Protein AF-A0A952A6A9-F1 (afdb_monomer_lite)

Secondary structure (DSSP, 8-state):
--SSHHHHHHHHHS-S------PPPP-SS--SS---------S--SS--EEE-TTSS-EEE-SS---

Radius of gyration: 30.58 Å; chains: 1; bounding box: 58×38×76 Å

pLDDT: mean 77.95, std 16.95, range [49.25, 98.0]

Structure (mmCIF, N/CA/C/O backbone):
data_AF-A0A952A6A9-F1
#
_entry.id   AF-A0A952A6A9-F1
#
loop_
_atom_site.group_PDB
_atom_site.id
_atom_site.type_symbol
_atom_site.label_atom_id
_atom_site.label_alt_id
_atom_site.label_comp_id
_atom_site.label_asym_id
_atom_site.label_entity_id
_atom_site.label_seq_id
_atom_site.pdbx_PDB_ins_code
_atom_site.Cartn_x
_atom_site.Cartn_y
_atom_site.Cartn_z
_atom_site.occupancy
_atom_site.B_iso_or_equiv
_atom_site.auth_seq_id
_atom_site.auth_comp_id
_atom_site.auth_asym_id
_atom_site.auth_atom_id
_atom_site.pdbx_PDB_model_num
ATOM 1 N N . MET A 1 1 ? 39.097 24.919 -64.207 1.00 52.06 1 MET A N 1
ATOM 2 C CA . MET A 1 1 ? 39.247 23.805 -63.237 1.00 52.06 1 MET A CA 1
ATOM 3 C C . MET A 1 1 ? 38.872 24.163 -61.787 1.00 52.06 1 MET A C 1
ATOM 5 O O . MET A 1 1 ? 39.169 23.387 -60.897 1.00 52.06 1 MET A O 1
ATOM 9 N N . LYS A 1 2 ? 38.197 25.295 -61.513 1.00 50.22 2 LYS A N 1
ATOM 10 C CA . LYS A 1 2 ? 37.860 25.724 -60.134 1.00 50.22 2 LYS A C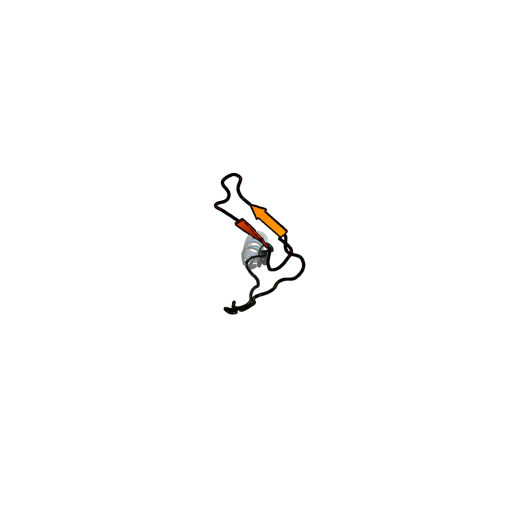A 1
ATOM 11 C C . LYS A 1 2 ? 36.356 25.689 -59.807 1.00 50.22 2 LYS A C 1
ATOM 13 O O . LYS A 1 2 ? 35.970 25.986 -58.689 1.00 50.22 2 LYS A O 1
ATOM 18 N N . ARG A 1 3 ? 35.507 25.320 -60.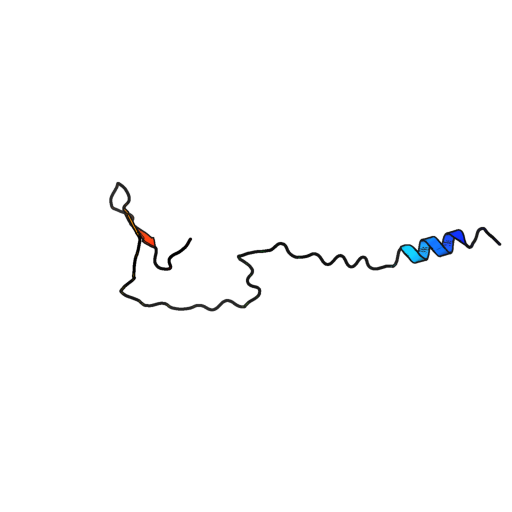779 1.00 53.34 3 ARG A N 1
ATOM 19 C CA . ARG A 1 3 ? 34.034 25.301 -60.641 1.00 53.34 3 ARG A CA 1
ATOM 2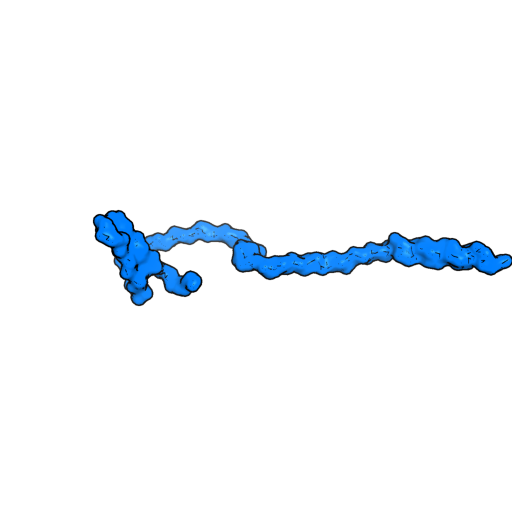0 C C . ARG A 1 3 ? 33.467 23.927 -60.262 1.00 53.34 3 ARG A C 1
ATOM 22 O O . ARG A 1 3 ? 32.320 23.848 -59.862 1.00 53.34 3 ARG A O 1
ATOM 29 N N . PHE A 1 4 ? 34.283 22.875 -60.349 1.00 53.31 4 PHE A N 1
ATOM 30 C CA . PHE A 1 4 ? 33.900 21.502 -59.991 1.00 53.31 4 PHE A CA 1
ATOM 31 C C . PHE A 1 4 ? 34.327 21.106 -58.570 1.00 53.31 4 PHE A C 1
ATOM 33 O O . PHE A 1 4 ? 33.875 20.093 -58.053 1.00 53.31 4 PHE A O 1
ATOM 40 N N . LEU A 1 5 ? 35.170 21.919 -57.922 1.00 54.53 5 LEU A N 1
ATOM 41 C CA . LEU A 1 5 ? 35.659 21.646 -56.569 1.00 54.53 5 LEU A CA 1
ATOM 42 C C . LEU A 1 5 ? 34.644 22.055 -55.484 1.00 54.53 5 LEU A C 1
ATOM 44 O O . LEU A 1 5 ? 34.624 21.460 -54.415 1.00 54.53 5 LEU A O 1
ATOM 48 N N . GLY A 1 6 ? 33.761 23.022 -55.767 1.00 49.75 6 GLY A N 1
ATOM 49 C CA . GLY A 1 6 ? 32.738 23.474 -54.813 1.00 49.75 6 GLY A CA 1
ATOM 50 C C . GLY A 1 6 ? 31.584 22.484 -54.623 1.00 49.75 6 GLY A C 1
ATOM 51 O O . GLY A 1 6 ? 31.065 22.351 -53.520 1.00 49.75 6 GLY A O 1
ATOM 52 N N . THR A 1 7 ? 31.209 21.740 -55.667 1.00 53.38 7 THR A N 1
ATOM 53 C CA . THR A 1 7 ? 30.069 20.807 -55.618 1.00 53.38 7 THR A CA 1
ATOM 54 C C . THR A 1 7 ? 30.418 19.491 -54.914 1.00 53.38 7 THR A C 1
ATOM 56 O O . THR A 1 7 ? 29.555 18.883 -54.289 1.00 53.38 7 THR A O 1
ATOM 59 N N . LEU A 1 8 ? 31.691 19.077 -54.945 1.00 50.62 8 LEU A N 1
ATOM 60 C CA . LEU A 1 8 ? 32.151 17.845 -54.293 1.00 50.62 8 LEU A CA 1
ATOM 61 C C . LEU A 1 8 ? 32.224 17.976 -52.757 1.00 50.62 8 LEU A C 1
ATOM 63 O O . LEU A 1 8 ? 32.048 16.993 -52.045 1.00 50.62 8 LEU A O 1
ATOM 67 N N . VAL A 1 9 ? 32.433 19.191 -52.236 1.00 52.81 9 VAL A N 1
ATOM 68 C CA . VAL A 1 9 ? 32.523 19.455 -50.786 1.00 52.81 9 VAL A CA 1
ATOM 69 C C . VAL A 1 9 ? 31.141 19.491 -50.119 1.00 52.81 9 VAL A C 1
ATOM 71 O O . VAL A 1 9 ? 31.000 19.050 -48.982 1.00 52.81 9 VAL A O 1
ATOM 74 N N . VAL A 1 10 ? 30.096 19.930 -50.831 1.00 53.66 10 VAL A N 1
ATOM 75 C CA . VAL A 1 10 ? 28.715 19.938 -50.304 1.00 53.66 10 VAL A CA 1
ATOM 76 C C . VAL A 1 10 ? 28.139 18.519 -50.198 1.00 53.66 10 VAL A C 1
ATOM 78 O O . VAL A 1 10 ? 27.372 18.237 -49.282 1.00 53.66 10 VAL A O 1
ATOM 81 N N . LEU A 1 11 ? 28.562 17.594 -51.067 1.00 50.66 11 LEU A N 1
ATOM 82 C CA . LEU A 1 11 ? 28.112 16.198 -51.023 1.00 50.66 11 LEU A CA 1
ATOM 83 C C . LEU A 1 11 ? 28.723 15.406 -49.848 1.00 50.66 11 LEU A C 1
ATOM 85 O O . LEU A 1 11 ? 28.097 14.477 -49.346 1.00 50.66 11 LEU A O 1
ATOM 89 N N . ALA A 1 12 ? 29.908 15.795 -49.368 1.00 52.44 12 ALA A N 1
ATOM 90 C CA . ALA A 1 12 ? 30.587 15.115 -48.263 1.00 52.44 12 ALA A CA 1
ATOM 91 C C . ALA A 1 12 ? 30.027 15.473 -46.870 1.00 52.44 12 ALA A C 1
ATOM 93 O O . ALA A 1 12 ? 30.157 14.677 -45.943 1.00 52.44 12 ALA A O 1
ATOM 94 N N . LEU A 1 13 ? 29.372 16.631 -46.706 1.00 55.88 13 LEU A N 1
ATOM 95 C CA . LEU A 1 13 ? 28.770 17.032 -45.423 1.00 55.88 13 LEU A CA 1
ATOM 96 C C . LEU A 1 13 ? 27.352 16.473 -45.194 1.00 55.88 13 LEU A C 1
ATOM 98 O O . LEU A 1 13 ? 26.882 16.475 -44.060 1.00 55.88 13 LEU A O 1
ATOM 102 N N . GLY A 1 14 ? 26.668 15.999 -46.241 1.00 56.19 14 GLY A N 1
ATOM 103 C CA . GLY A 1 14 ? 25.274 15.539 -46.161 1.00 56.19 14 GLY A CA 1
ATOM 104 C C . GLY A 1 14 ? 25.075 14.079 -45.734 1.00 56.19 14 GLY A C 1
ATOM 105 O O . GLY A 1 14 ? 23.940 13.682 -45.489 1.00 56.19 14 GLY A O 1
ATOM 106 N N . LEU A 1 15 ? 26.145 13.277 -45.650 1.00 59.69 15 LEU A N 1
ATOM 107 C CA . LEU A 1 15 ? 26.069 11.830 -45.382 1.00 59.69 15 LEU A CA 1
ATOM 108 C C . LEU A 1 15 ? 26.594 11.393 -44.008 1.00 59.69 15 LEU A C 1
ATOM 110 O O . LEU A 1 15 ? 26.640 10.195 -43.736 1.00 59.69 15 LEU A O 1
ATOM 114 N N . ALA A 1 16 ? 26.971 12.314 -43.121 1.00 63.81 16 ALA A N 1
ATOM 115 C CA . ALA A 1 16 ? 27.295 11.925 -41.753 1.00 63.81 16 ALA A CA 1
ATOM 116 C C . ALA A 1 16 ? 25.992 11.583 -41.004 1.00 63.81 16 ALA A C 1
ATOM 118 O O . ALA A 1 16 ? 25.145 12.470 -40.85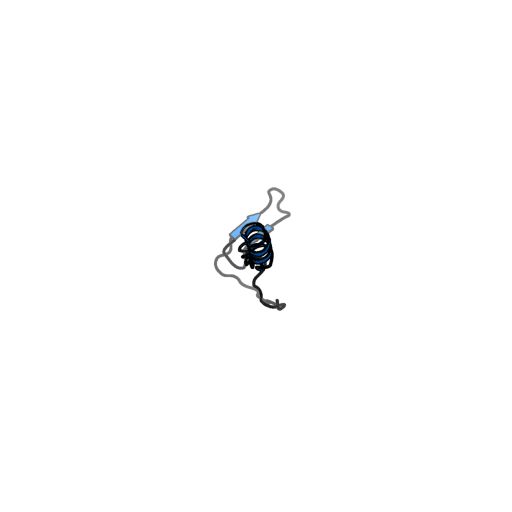0 1.00 63.81 16 ALA A O 1
ATOM 119 N N . PRO A 1 17 ? 25.798 10.342 -40.517 1.00 62.09 17 PRO A N 1
ATOM 120 C CA . PRO A 1 17 ? 24.676 10.052 -39.640 1.00 62.09 17 PRO A CA 1
ATOM 121 C C . PRO A 1 17 ? 24.854 10.897 -38.378 1.00 62.09 17 PRO A C 1
ATOM 123 O O . PRO A 1 17 ? 25.803 10.714 -37.616 1.00 62.09 17 PRO A O 1
ATOM 126 N N . GLN A 1 18 ? 23.955 11.859 -38.164 1.00 66.94 18 GLN A N 1
ATOM 127 C CA . GLN A 1 18 ? 23.885 12.583 -36.902 1.00 66.94 18 GLN A CA 1
ATOM 128 C C . GLN A 1 18 ? 23.330 11.629 -35.846 1.00 66.94 18 GLN A C 1
ATOM 130 O O . GLN A 1 18 ? 22.137 11.635 -35.552 1.00 66.94 18 GLN A O 1
ATOM 135 N N . ALA A 1 19 ? 24.198 10.786 -35.288 1.00 64.69 19 ALA A N 1
ATOM 136 C CA . ALA A 1 19 ? 23.887 9.981 -34.121 1.00 64.69 19 ALA A CA 1
ATOM 137 C C . ALA A 1 19 ? 23.747 10.918 -32.915 1.00 64.69 19 ALA A C 1
ATOM 139 O O . ALA A 1 19 ? 24.681 11.139 -32.147 1.00 64.69 19 ALA A O 1
ATOM 140 N N . ARG A 1 20 ? 22.569 11.526 -32.770 1.00 66.75 20 ARG A N 1
ATOM 141 C CA . ARG A 1 20 ? 22.154 12.103 -31.498 1.00 66.75 20 ARG A CA 1
ATOM 142 C C . ARG A 1 20 ? 21.6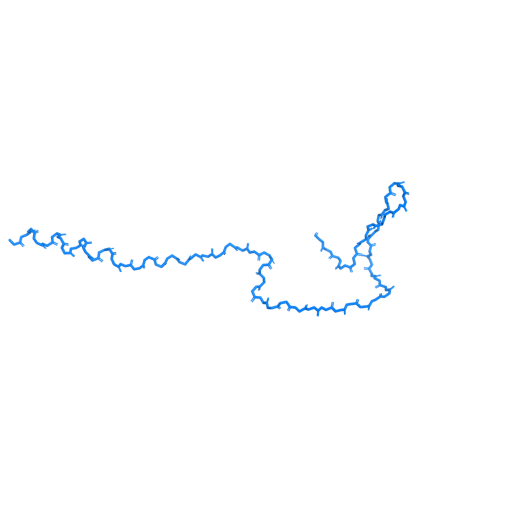68 10.942 -30.648 1.00 66.75 20 ARG A C 1
ATOM 144 O O . ARG A 1 20 ? 20.574 10.437 -30.880 1.00 66.75 20 ARG A O 1
ATOM 151 N N . ALA A 1 21 ? 22.487 10.506 -29.697 1.00 64.75 21 ALA A N 1
ATOM 152 C CA . ALA A 1 21 ? 22.003 9.656 -28.623 1.00 64.75 21 ALA A CA 1
ATOM 153 C C . ALA A 1 21 ? 20.907 10.442 -27.889 1.00 64.75 21 ALA A C 1
ATOM 155 O O . ALA A 1 21 ? 21.195 11.416 -27.193 1.00 64.75 21 ALA A O 1
ATOM 156 N N . GLN A 1 22 ? 19.644 10.086 -28.122 1.00 68.06 22 GLN A N 1
ATOM 157 C CA . GLN A 1 22 ? 18.546 10.587 -27.310 1.00 68.06 22 GLN A CA 1
ATOM 158 C C . GLN A 1 22 ? 18.687 9.911 -25.950 1.00 68.06 22 GLN A C 1
ATOM 160 O O . GLN A 1 22 ? 18.375 8.732 -25.800 1.00 68.06 22 GLN A O 1
ATOM 165 N N . MET A 1 23 ? 19.233 10.642 -24.976 1.00 71.88 23 MET A N 1
ATOM 166 C CA . MET A 1 23 ? 19.113 10.244 -23.580 1.00 71.88 23 MET A CA 1
ATOM 167 C C . MET A 1 23 ? 17.625 10.210 -23.263 1.00 71.88 23 MET A C 1
ATOM 169 O O . MET A 1 23 ? 16.954 11.240 -23.356 1.00 71.88 23 MET A O 1
ATOM 173 N N . GLN A 1 24 ? 17.122 9.028 -22.921 1.00 77.56 24 GLN A N 1
ATOM 174 C CA . GLN A 1 24 ? 15.781 8.930 -22.373 1.00 77.56 24 GLN A CA 1
ATOM 175 C C . GLN A 1 24 ? 15.723 9.785 -21.099 1.00 77.56 24 GLN A C 1
ATOM 177 O O . GLN A 1 24 ? 16.662 9.728 -20.295 1.00 77.56 24 GLN A O 1
ATOM 182 N N . PRO A 1 25 ? 14.678 10.612 -20.923 1.00 83.06 25 PRO A N 1
ATOM 183 C CA . PRO A 1 25 ? 14.460 11.313 -19.670 1.00 83.06 25 PRO A CA 1
ATOM 184 C C . PRO A 1 25 ? 14.403 10.291 -18.537 1.00 83.06 25 PRO A C 1
ATOM 186 O O . PRO A 1 25 ? 13.806 9.227 -18.694 1.00 83.06 25 PRO A O 1
ATOM 189 N N . TRP A 1 26 ? 15.034 10.601 -17.409 1.00 86.06 26 TRP A N 1
ATOM 190 C CA . TRP A 1 26 ? 14.942 9.751 -16.228 1.00 86.06 26 TRP A CA 1
ATOM 191 C C . TRP A 1 26 ? 13.467 9.542 -15.853 1.00 86.06 26 TRP A C 1
ATOM 193 O O . TRP A 1 26 ? 12.716 10.510 -15.724 1.00 86.06 26 TRP A O 1
ATOM 203 N N . SER A 1 27 ? 13.071 8.276 -15.708 1.00 86.75 27 SER A N 1
ATOM 204 C CA . SER A 1 27 ? 11.729 7.848 -15.319 1.00 86.75 27 SER A CA 1
ATOM 205 C C . SER A 1 27 ? 11.837 6.954 -14.089 1.00 86.75 27 SER A C 1
ATOM 207 O O . SER A 1 27 ? 12.585 5.980 -14.103 1.00 86.75 27 SER A O 1
ATOM 209 N N . VAL A 1 28 ? 11.101 7.281 -13.024 1.00 87.19 28 VAL A N 1
ATOM 210 C CA . VAL A 1 28 ? 11.006 6.442 -11.811 1.00 87.19 28 VAL A CA 1
ATOM 211 C C . VAL A 1 28 ? 10.243 5.151 -12.099 1.00 87.19 28 VAL A C 1
ATOM 213 O O . VAL A 1 28 ? 10.512 4.117 -11.495 1.00 87.19 28 VAL A O 1
ATOM 216 N N . GLU A 1 29 ? 9.286 5.218 -13.024 1.00 88.56 29 GLU A N 1
ATOM 217 C CA . GLU A 1 29 ? 8.409 4.098 -13.354 1.00 88.56 29 GLU A CA 1
ATOM 218 C C . GLU A 1 29 ? 9.129 3.046 -14.204 1.00 88.56 29 GLU A C 1
ATOM 220 O O . GLU A 1 29 ? 8.846 1.857 -14.076 1.00 88.56 29 GLU A O 1
ATOM 225 N N . ASP A 1 30 ? 10.096 3.463 -15.029 1.00 88.31 30 ASP A N 1
ATOM 226 C CA . ASP A 1 30 ? 10.878 2.566 -15.878 1.00 88.31 30 ASP A CA 1
ATOM 227 C C . ASP A 1 30 ? 12.183 2.156 -15.188 1.00 88.31 30 ASP A C 1
ATOM 229 O O . ASP A 1 30 ? 13.233 2.785 -15.320 1.00 88.31 30 ASP A O 1
ATOM 233 N N . THR A 1 31 ? 12.108 1.056 -14.441 1.00 84.31 31 THR A N 1
ATOM 234 C CA . THR A 1 31 ? 13.281 0.472 -13.777 1.00 84.31 31 THR A CA 1
ATOM 235 C C . THR A 1 31 ? 14.227 -0.249 -14.748 1.00 84.31 31 THR A C 1
ATOM 237 O O . THR A 1 31 ? 15.325 -0.646 -14.349 1.00 84.31 31 THR A O 1
ATOM 240 N N . GLY A 1 32 ? 13.820 -0.475 -16.006 1.00 87.56 32 GLY A N 1
ATOM 241 C CA . GLY A 1 32 ? 14.564 -1.279 -16.980 1.00 87.56 32 GLY A CA 1
ATOM 242 C C . GLY A 1 32 ? 14.723 -2.760 -16.604 1.00 87.56 32 GLY A C 1
ATOM 243 O O . GLY A 1 32 ? 15.548 -3.457 -17.198 1.00 87.56 32 GLY A O 1
ATOM 244 N N . GLN A 1 33 ? 13.977 -3.248 -15.606 1.00 89.00 33 GLN A N 1
ATOM 245 C CA . GLN A 1 33 ? 14.016 -4.622 -15.100 1.00 89.00 33 GLN A CA 1
ATOM 246 C C . GLN A 1 33 ? 12.624 -5.270 -15.196 1.00 89.00 33 GLN A C 1
ATOM 248 O O . GLN A 1 33 ? 11.612 -4.571 -15.122 1.00 89.00 33 GLN A O 1
ATOM 253 N N . PRO A 1 34 ? 12.532 -6.605 -15.344 1.00 90.62 34 PRO A N 1
ATOM 254 C CA . PRO A 1 34 ? 11.249 -7.295 -15.281 1.00 90.62 34 PRO A CA 1
ATOM 255 C C . PRO A 1 34 ? 10.643 -7.191 -13.876 1.00 90.62 34 PRO A C 1
ATOM 257 O O . PRO A 1 34 ? 11.327 -7.399 -12.871 1.00 90.62 34 PRO A O 1
ATOM 260 N N . TYR A 1 35 ? 9.340 -6.929 -13.810 1.00 91.00 35 TYR A N 1
ATOM 261 C CA . TYR A 1 35 ? 8.587 -6.997 -12.561 1.00 91.00 35 TYR A CA 1
ATOM 262 C C . TYR A 1 35 ? 8.341 -8.450 -12.154 1.00 91.00 35 TYR A C 1
ATOM 264 O O . TYR A 1 35 ? 8.266 -9.353 -12.992 1.00 91.00 35 TYR A O 1
ATOM 272 N N . ARG A 1 36 ? 8.183 -8.669 -10.849 1.00 89.56 36 ARG A N 1
ATOM 273 C CA . ARG A 1 36 ? 7.694 -9.932 -10.300 1.00 89.56 36 ARG A CA 1
ATOM 274 C C . ARG A 1 36 ? 6.621 -9.649 -9.265 1.00 89.56 36 ARG A C 1
ATOM 276 O O . ARG A 1 36 ? 6.785 -8.745 -8.446 1.00 89.56 36 ARG A O 1
ATOM 283 N N . ASP A 1 37 ? 5.586 -10.470 -9.268 1.00 93.06 37 ASP A N 1
ATOM 284 C CA . ASP A 1 37 ? 4.573 -10.428 -8.226 1.00 93.06 37 ASP A CA 1
ATOM 285 C C . ASP A 1 37 ? 5.141 -11.027 -6.936 1.00 93.06 37 ASP A C 1
ATOM 287 O O . ASP A 1 37 ? 5.785 -12.081 -6.945 1.00 93.06 37 ASP A O 1
ATOM 291 N N . VAL A 1 38 ? 4.920 -10.338 -5.816 1.00 91.69 38 VAL A N 1
ATOM 292 C CA . VAL A 1 38 ? 5.324 -10.794 -4.484 1.00 91.69 38 VAL A CA 1
ATOM 293 C C . VAL A 1 38 ? 4.102 -10.786 -3.580 1.00 91.69 38 VAL A C 1
ATOM 295 O O . VAL A 1 38 ? 3.548 -9.733 -3.274 1.00 91.69 38 VAL A O 1
ATOM 298 N N . THR A 1 39 ? 3.702 -11.967 -3.115 1.00 94.00 39 THR A N 1
ATOM 299 C CA . THR A 1 39 ? 2.666 -12.090 -2.088 1.00 94.00 39 THR A CA 1
ATOM 300 C C . THR A 1 39 ? 3.275 -11.805 -0.722 1.00 94.00 39 THR A C 1
ATOM 302 O O . THR A 1 39 ? 4.155 -12.536 -0.268 1.00 94.00 39 THR A O 1
ATOM 305 N N . VAL A 1 40 ? 2.777 -10.773 -0.043 1.00 90.12 40 VAL A N 1
ATOM 306 C CA . VAL A 1 40 ? 3.124 -10.468 1.350 1.00 90.12 40 VAL A CA 1
ATOM 307 C C . VAL A 1 40 ? 1.946 -10.860 2.236 1.00 90.12 40 VAL A C 1
ATOM 309 O O . VAL A 1 40 ? 0.826 -10.407 2.024 1.00 90.12 40 VAL A O 1
ATOM 312 N N . THR A 1 41 ? 2.181 -11.725 3.222 1.00 94.12 41 THR A N 1
ATOM 313 C CA . THR A 1 41 ? 1.198 -12.082 4.256 1.00 94.12 41 THR A CA 1
ATOM 314 C C . THR A 1 41 ? 1.768 -11.683 5.607 1.00 94.12 41 THR A C 1
ATOM 316 O O . THR A 1 41 ? 2.811 -12.191 6.005 1.00 94.12 41 THR A O 1
ATOM 319 N N . THR A 1 42 ? 1.098 -10.766 6.298 1.00 91.81 42 THR A N 1
ATOM 320 C CA . THR A 1 42 ? 1.471 -10.320 7.644 1.00 91.81 42 THR A CA 1
ATOM 321 C C . THR A 1 42 ? 0.219 -10.022 8.462 1.00 91.81 42 THR A C 1
ATOM 323 O O . THR A 1 42 ? -0.854 -9.786 7.905 1.00 91.81 42 THR A O 1
ATOM 326 N N . SER A 1 43 ? 0.363 -10.037 9.782 1.00 93.88 43 SER A N 1
ATOM 327 C CA . SER A 1 43 ? -0.656 -9.622 10.749 1.00 93.88 43 SER A CA 1
ATOM 328 C C . SER A 1 43 ? -0.207 -8.446 11.617 1.00 93.88 43 SER A C 1
ATOM 330 O O . SER A 1 43 ? -0.973 -7.987 12.458 1.00 93.88 43 SER A O 1
ATOM 332 N N . GLU A 1 44 ? 1.028 -7.978 11.445 1.00 91.50 44 GLU A N 1
ATOM 333 C CA . GLU A 1 44 ? 1.616 -6.896 12.229 1.00 91.50 44 GLU A CA 1
ATOM 334 C C . GLU A 1 44 ? 2.456 -5.963 11.350 1.00 91.50 44 GLU A C 1
ATOM 336 O O . GLU A 1 44 ? 2.954 -6.348 10.288 1.00 91.50 44 GLU A O 1
ATOM 341 N N . GLY A 1 45 ? 2.590 -4.720 11.809 1.00 88.00 45 GLY A N 1
ATOM 342 C CA . GLY A 1 45 ? 3.403 -3.670 11.208 1.00 88.00 45 GLY A CA 1
ATOM 343 C C . GLY A 1 45 ? 4.029 -2.819 12.311 1.00 88.00 45 GLY A C 1
ATOM 34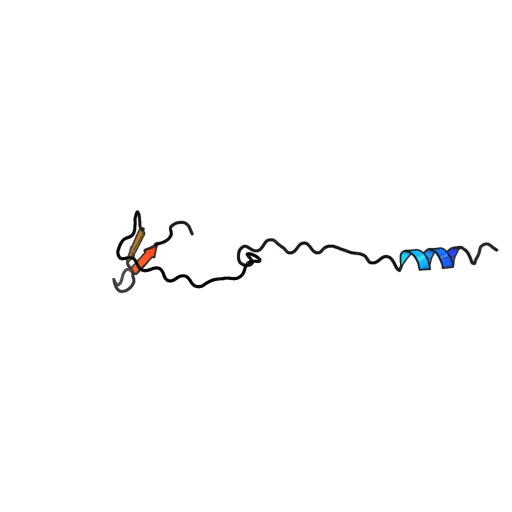4 O O . GLY A 1 45 ? 3.548 -2.796 13.443 1.00 88.00 45 GLY A O 1
ATOM 345 N N . THR A 1 46 ? 5.145 -2.161 12.011 1.00 89.38 46 THR A N 1
ATOM 346 C CA . THR A 1 46 ? 5.907 -1.362 12.982 1.00 89.38 46 THR A CA 1
ATOM 347 C C . THR A 1 46 ? 5.854 0.100 12.556 1.00 89.38 46 THR A C 1
ATOM 349 O O . THR A 1 46 ? 6.207 0.396 11.423 1.00 89.38 46 THR A O 1
ATOM 352 N N . TRP A 1 47 ? 5.425 0.990 13.462 1.00 88.56 47 TRP A N 1
ATOM 353 C CA . TRP A 1 47 ? 5.285 2.439 13.223 1.00 88.56 47 TRP A CA 1
ATOM 354 C C . TRP A 1 47 ? 4.399 2.799 12.020 1.00 88.56 47 TRP A C 1
ATOM 356 O O . TRP A 1 47 ? 4.886 3.322 11.026 1.00 88.56 47 TRP A O 1
ATOM 366 N N . MET A 1 48 ? 3.094 2.549 12.138 1.00 90.00 48 MET A N 1
ATOM 367 C CA . MET A 1 48 ? 2.108 2.890 11.108 1.00 90.00 48 MET A CA 1
ATOM 368 C C . MET A 1 48 ? 1.324 4.152 11.473 1.00 90.00 48 MET A C 1
ATOM 370 O O . MET A 1 48 ? 0.956 4.337 12.638 1.00 90.00 48 MET A O 1
ATOM 374 N N . SER A 1 49 ? 0.998 4.970 10.475 1.00 88.88 49 SER A N 1
ATOM 375 C CA . SER A 1 49 ? 0.022 6.058 10.604 1.00 88.88 49 SER A CA 1
ATOM 376 C C . SER A 1 49 ? -1.377 5.565 10.237 1.00 88.88 49 SER A C 1
ATOM 378 O O . SER A 1 49 ? -1.540 4.707 9.367 1.00 88.88 49 SER A O 1
ATOM 380 N N . LEU A 1 50 ? -2.401 6.117 10.892 1.00 91.81 50 LEU A N 1
ATOM 381 C CA . LEU A 1 50 ? -3.804 5.798 10.639 1.00 91.81 50 LEU A CA 1
ATOM 382 C C . LEU A 1 50 ? -4.657 7.063 10.729 1.00 91.81 50 LEU A C 1
ATOM 384 O O . LEU A 1 50 ? -4.523 7.829 11.682 1.00 91.81 50 LEU A O 1
ATOM 388 N N . ASP A 1 51 ? -5.562 7.233 9.769 1.00 94.69 51 ASP A N 1
ATOM 389 C CA . ASP A 1 51 ? -6.581 8.281 9.778 1.00 94.69 51 ASP A CA 1
ATOM 390 C C . ASP A 1 51 ? -7.973 7.697 9.512 1.00 94.69 51 ASP A C 1
ATOM 392 O O . ASP A 1 51 ? -8.124 6.646 8.878 1.00 94.69 51 ASP A O 1
ATOM 396 N N . VAL A 1 52 ? -8.995 8.383 10.018 1.00 97.38 52 VAL A N 1
ATOM 397 C CA . VAL A 1 52 ? -10.395 7.962 9.961 1.00 97.38 52 VAL A CA 1
ATOM 398 C C . VAL A 1 52 ? -11.228 9.082 9.360 1.00 97.38 52 VAL A C 1
ATOM 400 O O . VAL A 1 52 ? -11.175 10.229 9.803 1.00 97.38 52 VAL A O 1
ATOM 403 N N . SER A 1 53 ? -12.050 8.748 8.366 1.00 97.56 53 SER A N 1
ATOM 404 C CA . SER A 1 53 ? -12.969 9.718 7.775 1.00 97.56 53 SER A CA 1
ATOM 405 C C . SER A 1 53 ? -13.947 10.281 8.823 1.00 97.56 53 SER A C 1
ATOM 407 O O . SER A 1 53 ? -14.332 9.567 9.751 1.00 97.56 53 SER A O 1
ATOM 409 N N . PRO A 1 54 ? -14.442 11.526 8.669 1.00 97.88 54 PRO A N 1
ATOM 410 C CA . PRO A 1 54 ? -15.377 12.122 9.631 1.00 97.88 54 PRO A CA 1
ATOM 411 C C . PRO A 1 54 ? -16.664 11.316 9.865 1.00 97.88 54 PRO A C 1
ATOM 413 O O . PRO A 1 54 ? -17.285 11.430 10.918 1.00 97.88 54 PRO A O 1
ATOM 416 N N . ASP A 1 55 ? -17.078 10.508 8.885 1.00 97.88 55 ASP A N 1
ATOM 417 C CA . ASP A 1 55 ? -18.246 9.625 8.972 1.00 97.88 55 ASP A CA 1
ATOM 418 C C . ASP A 1 55 ? -17.936 8.227 9.545 1.00 97.88 55 ASP A C 1
ATOM 420 O O . ASP A 1 55 ? -18.848 7.411 9.689 1.00 97.88 55 ASP A O 1
ATOM 424 N N . GLY A 1 56 ? -16.668 7.940 9.856 1.00 97.31 56 GLY A N 1
ATOM 425 C CA . GLY A 1 56 ? -16.198 6.687 10.447 1.00 97.31 56 GLY A CA 1
ATOM 426 C C . GLY A 1 56 ? -16.192 5.478 9.509 1.00 97.31 56 GLY A C 1
ATOM 427 O O . GLY A 1 56 ? -15.977 4.360 9.973 1.00 97.31 56 GLY A O 1
ATOM 428 N N . LYS A 1 57 ? -16.461 5.656 8.210 1.00 98.00 57 LYS A N 1
ATOM 429 C CA . LYS A 1 57 ? -16.624 4.535 7.266 1.00 98.00 57 LYS A CA 1
ATOM 430 C C . LYS A 1 57 ? -15.353 4.147 6.527 1.00 98.00 57 LYS A C 1
ATOM 432 O O . LYS A 1 57 ? -15.303 3.059 5.960 1.00 98.00 57 LYS A O 1
ATOM 437 N N . THR A 1 58 ? -14.357 5.026 6.504 1.00 97.75 58 THR A N 1
ATOM 438 C CA . THR A 1 58 ? -13.129 4.835 5.731 1.00 97.75 58 THR A CA 1
ATOM 439 C C . THR A 1 58 ? -11.916 5.013 6.627 1.00 97.75 58 THR A C 1
ATOM 441 O O . THR A 1 58 ? -11.864 5.942 7.431 1.00 97.75 58 THR A O 1
ATOM 444 N N . ILE A 1 59 ? -10.940 4.125 6.455 1.00 95.31 59 ILE A N 1
ATOM 445 C CA . ILE A 1 59 ? -9.639 4.187 7.116 1.00 95.31 59 ILE A CA 1
ATOM 446 C C . ILE A 1 59 ? -8.568 4.305 6.037 1.00 95.31 59 ILE A C 1
ATOM 448 O O . ILE A 1 59 ? -8.594 3.557 5.058 1.00 95.31 59 ILE A O 1
ATOM 452 N N . ALA A 1 60 ? -7.624 5.218 6.239 1.00 93.44 60 ALA A N 1
ATOM 453 C CA . ALA A 1 60 ? -6.374 5.278 5.493 1.00 93.44 60 ALA A CA 1
ATOM 454 C C . ALA A 1 60 ? -5.226 4.874 6.425 1.00 93.44 60 ALA A C 1
ATOM 456 O O . ALA A 1 60 ? -5.184 5.317 7.573 1.00 93.44 60 ALA A O 1
ATOM 457 N N . PHE A 1 61 ? -4.316 4.026 5.949 1.00 90.44 61 PHE A N 1
ATOM 458 C CA . PHE A 1 61 ? -3.143 3.591 6.706 1.00 90.44 61 PHE A CA 1
ATOM 459 C C . PHE A 1 61 ? -1.949 3.354 5.777 1.00 90.44 61 PHE A C 1
ATOM 461 O O . PHE A 1 61 ? -2.132 3.029 4.602 1.00 90.44 61 PHE A O 1
ATOM 468 N N . ASP A 1 62 ? -0.738 3.502 6.311 1.00 88.88 62 ASP A N 1
ATOM 469 C CA . ASP A 1 62 ? 0.509 3.124 5.638 1.00 88.88 62 ASP A CA 1
ATOM 470 C C . ASP A 1 62 ? 0.999 1.740 6.110 1.00 88.88 62 ASP A C 1
ATOM 472 O O . ASP A 1 62 ? 0.651 1.288 7.198 1.00 88.88 62 ASP A O 1
ATOM 476 N N . MET A 1 63 ? 1.756 1.023 5.269 1.00 84.81 63 MET A N 1
ATOM 477 C CA . MET A 1 63 ? 2.303 -0.305 5.617 1.00 84.81 63 MET A CA 1
ATOM 478 C C . MET A 1 63 ? 3.764 -0.512 5.185 1.00 84.81 63 MET A C 1
ATOM 480 O O . MET A 1 63 ? 4.437 -1.387 5.724 1.00 84.81 63 MET A O 1
ATOM 484 N N . LEU A 1 64 ? 4.274 0.275 4.232 1.00 79.88 64 LEU A N 1
ATOM 485 C CA . LEU A 1 64 ? 5.651 0.151 3.735 1.00 79.88 64 LEU A CA 1
ATOM 486 C C . LEU A 1 64 ? 6.575 1.304 4.159 1.00 79.88 64 LEU A C 1
ATOM 488 O O . LEU A 1 64 ? 7.785 1.173 3.989 1.00 79.88 64 LEU A O 1
ATOM 492 N N . GLY A 1 65 ? 6.029 2.379 4.745 1.00 67.81 65 GLY A N 1
ATOM 493 C CA . GLY A 1 65 ? 6.770 3.617 5.007 1.00 67.81 65 GLY A CA 1
ATOM 494 C C . GLY A 1 65 ? 7.222 4.327 3.721 1.00 67.81 65 GLY A C 1
ATOM 495 O O . GLY A 1 65 ? 7.276 3.707 2.666 1.00 67.81 65 GLY A O 1
ATOM 496 N N . ASP A 1 66 ? 7.513 5.627 3.834 1.00 60.69 66 ASP A N 1
ATOM 497 C CA . ASP A 1 66 ? 7.898 6.562 2.757 1.00 60.69 66 ASP A CA 1
ATOM 498 C C . ASP A 1 66 ? 7.020 6.535 1.486 1.00 60.69 66 ASP A C 1
ATOM 500 O O . ASP A 1 66 ? 7.102 5.642 0.639 1.00 60.69 66 ASP A O 1
ATOM 504 N N . ILE A 1 67 ? 6.225 7.601 1.326 1.00 49.25 67 ILE A N 1
ATOM 505 C CA . ILE A 1 67 ? 5.664 8.035 0.039 1.00 49.25 67 ILE A CA 1
ATOM 506 C C . ILE A 1 67 ? 6.245 9.393 -0.349 1.00 49.25 67 ILE A C 1
ATOM 508 O O . ILE A 1 67 ? 6.447 10.226 0.567 1.00 49.25 67 ILE A O 1
#

Foldseek 3Di:
DPPVVVVVVVVVVPPDPPPPPPDDPDDPVPPVDDDDDDDDDDDDADDKDWDADPVRPDIDMDGPDDD

Sequence (67 aa):
MKRFLGTLVVLALGLAPQARAQMQPWSVEDTGQPYRDVTVTTSEGTWMSLDVSPDGKTIAFDMLGDI